Protein AF-W6QNH1-F1 (afdb_monomer_lite)

Foldseek 3Di:
DDDDPPPPDDPPDPVDQDLVNLVVVLVVLVVVCVVCVVVVPAPPPPDDDNVRVSVVSVVVSVVVVVCPPVVDPPPPPDPPDDDDD

Radius of gyration: 21.19 Å; chains: 1; bounding box: 62×34×45 Å

pLDDT: mean 75.21, std 18.41, range [37.53, 96.12]

Secondary structure (DSSP, 8-state):
-----------TT--PPPHHHHHHHHHHHHHHHHHHGGGT-S-TTTPPPHHHHHHHHHHHHHHHHT-GGGG----PPP---PPP-

Organism: Penicillium roqueforti (strain FM164) (NCBI:txid1365484)

Structure (mmCIF, N/CA/C/O backbone):
data_AF-W6QNH1-F1
#
_entry.id   AF-W6QNH1-F1
#
loop_
_atom_site.group_PDB
_atom_site.id
_atom_site.type_symbol
_atom_site.label_atom_id
_atom_site.label_alt_id
_atom_site.label_comp_id
_atom_site.label_asym_id
_atom_site.label_entity_id
_atom_site.label_seq_id
_atom_site.pdbx_PDB_ins_code
_atom_site.Cartn_x
_atom_site.Cartn_y
_atom_site.Cartn_z
_atom_site.occupancy
_atom_site.B_iso_or_equiv
_atom_site.auth_seq_id
_atom_site.auth_comp_id
_atom_site.auth_asym_id
_atom_site.auth_atom_id
_atom_site.pdbx_PDB_model_num
ATOM 1 N N . MET A 1 1 ? 18.100 27.597 17.656 1.00 37.53 1 MET A N 1
ATOM 2 C CA . MET A 1 1 ? 16.759 28.191 17.811 1.00 37.53 1 MET A CA 1
ATOM 3 C C . MET A 1 1 ? 15.850 27.466 16.828 1.00 37.53 1 MET A C 1
ATOM 5 O O . MET A 1 1 ? 15.905 27.777 15.650 1.00 37.53 1 MET A O 1
ATOM 9 N N . LEU A 1 2 ? 15.155 26.411 17.269 1.00 46.19 2 LEU A N 1
ATOM 10 C CA . LEU A 1 2 ? 14.114 25.752 16.471 1.00 46.19 2 LEU A CA 1
ATOM 11 C C . LEU A 1 2 ? 12.783 26.335 16.950 1.00 46.19 2 LEU A C 1
ATOM 13 O O . LEU A 1 2 ? 12.384 26.100 18.090 1.00 46.19 2 LEU A O 1
ATOM 17 N N . GLU A 1 3 ?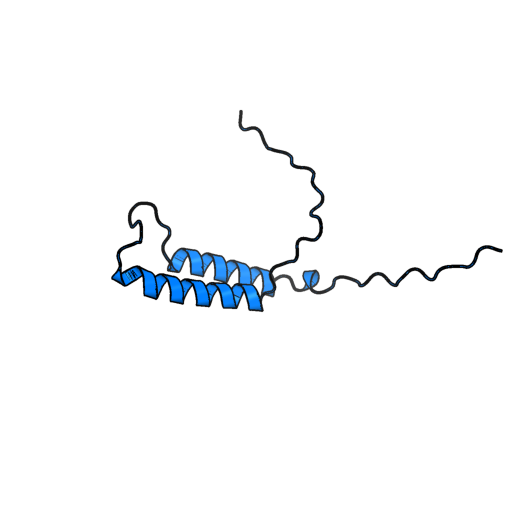 12.163 27.167 16.121 1.00 48.03 3 GLU A N 1
ATOM 18 C CA . GLU A 1 3 ? 10.838 27.726 16.376 1.00 48.03 3 GLU A CA 1
ATOM 19 C C . GLU A 1 3 ? 9.797 26.611 16.281 1.00 48.03 3 GLU A C 1
ATOM 21 O O . GLU A 1 3 ? 9.521 26.058 15.217 1.00 48.03 3 GLU A O 1
ATOM 26 N N . VAL A 1 4 ? 9.240 26.256 17.435 1.00 56.62 4 VAL A N 1
ATOM 27 C CA . VAL A 1 4 ? 8.075 25.386 17.541 1.00 56.62 4 VAL A CA 1
ATOM 28 C C . VAL A 1 4 ? 6.872 26.206 17.087 1.00 56.62 4 VAL A C 1
ATOM 30 O O . VAL A 1 4 ? 6.432 27.114 17.790 1.00 56.62 4 VAL A O 1
ATOM 33 N N . ILE A 1 5 ? 6.342 25.898 15.903 1.00 58.50 5 ILE A N 1
ATOM 34 C CA . ILE A 1 5 ? 5.079 26.466 15.428 1.00 58.50 5 ILE A CA 1
ATOM 35 C C . ILE A 1 5 ? 3.959 25.881 16.293 1.00 58.50 5 ILE A C 1
ATOM 37 O O . ILE A 1 5 ? 3.417 24.813 16.019 1.00 58.50 5 ILE A O 1
ATOM 41 N N . ALA A 1 6 ? 3.619 26.591 17.365 1.00 56.84 6 ALA A N 1
ATOM 42 C CA . ALA A 1 6 ? 2.425 26.347 18.155 1.00 56.84 6 ALA A CA 1
ATOM 43 C C . ALA A 1 6 ? 1.197 26.812 17.357 1.00 56.84 6 ALA A C 1
ATOM 45 O O . ALA A 1 6 ? 0.729 27.941 17.497 1.00 56.84 6 ALA A O 1
ATOM 46 N N . THR A 1 7 ? 0.664 25.948 16.496 1.00 51.31 7 THR A N 1
ATOM 47 C CA . THR A 1 7 ? -0.658 26.166 15.899 1.00 51.31 7 THR A CA 1
ATOM 48 C C . THR A 1 7 ? -1.725 25.646 16.857 1.00 51.31 7 THR A C 1
ATOM 50 O O . THR A 1 7 ? -2.099 24.479 16.851 1.00 51.31 7 THR A O 1
ATOM 53 N N . GLY A 1 8 ? -2.222 26.547 17.707 1.00 52.00 8 GLY A N 1
ATOM 54 C CA . GLY A 1 8 ? -3.409 26.352 18.541 1.00 52.00 8 GLY A CA 1
ATOM 55 C C . GLY A 1 8 ? -4.708 26.399 17.733 1.00 52.00 8 GLY A C 1
ATOM 56 O O . GLY A 1 8 ? -5.566 27.237 17.993 1.00 52.00 8 GLY A O 1
ATOM 57 N N . GLN A 1 9 ? -4.859 25.518 16.747 1.00 49.53 9 GLN A N 1
ATOM 58 C CA . GLN A 1 9 ? -6.156 25.234 16.138 1.00 49.53 9 GLN A CA 1
ATOM 59 C C . GLN A 1 9 ? -6.709 23.997 16.843 1.00 49.53 9 GLN A C 1
ATOM 61 O O . GLN A 1 9 ? -6.124 22.918 16.758 1.00 49.53 9 GLN A O 1
ATOM 66 N N . GLN A 1 10 ? -7.818 24.149 17.574 1.00 50.56 10 GLN A N 1
ATOM 67 C CA . GLN A 1 10 ? -8.637 22.997 17.958 1.00 50.56 10 GLN A CA 1
ATOM 68 C C . GLN A 1 10 ? -8.835 22.146 16.696 1.00 50.56 10 GLN A C 1
ATOM 70 O O . GLN A 1 10 ? -9.215 22.728 15.676 1.00 50.56 10 GLN A O 1
ATOM 75 N N . PRO A 1 11 ? -8.558 20.828 16.704 1.00 49.88 11 PRO A N 1
ATOM 76 C CA . PRO A 1 11 ? -8.776 20.016 15.521 1.00 49.88 11 PRO A CA 1
ATOM 77 C C . PRO A 1 11 ? -10.278 20.009 15.238 1.00 49.88 11 PRO A C 1
ATOM 79 O O . PRO A 1 11 ? -11.054 19.292 15.870 1.00 49.88 11 PRO A O 1
ATOM 82 N N . ALA A 1 12 ? -10.692 20.886 14.326 1.00 50.22 12 ALA A N 1
ATOM 83 C CA . ALA A 1 12 ? -12.025 20.930 13.774 1.00 50.22 12 ALA A CA 1
ATOM 84 C C . ALA A 1 12 ? -12.237 19.584 13.089 1.00 50.22 12 ALA A C 1
ATOM 86 O O . ALA A 1 12 ? -11.681 19.343 12.025 1.00 50.22 12 ALA A O 1
ATOM 87 N N . HIS A 1 13 ? -12.969 18.693 13.758 1.00 47.69 13 HIS A N 1
ATOM 88 C CA . HIS A 1 13 ? -13.403 17.407 13.230 1.00 47.69 13 HIS A CA 1
ATOM 89 C C . HIS A 1 13 ? -12.297 16.681 12.455 1.00 47.69 13 HIS A C 1
ATOM 91 O O . HIS A 1 13 ? -12.392 16.513 11.239 1.00 47.69 13 HIS A O 1
ATOM 97 N N . THR A 1 14 ? -11.241 16.234 13.140 1.00 55.25 14 THR A N 1
ATOM 98 C CA . THR A 1 14 ? -10.381 15.192 12.575 1.00 55.25 14 THR A CA 1
ATOM 99 C C . THR A 1 14 ? -11.266 13.973 12.329 1.00 55.25 14 THR A C 1
ATOM 101 O O . THR A 1 14 ? -11.522 13.182 13.232 1.00 55.25 14 THR A O 1
ATOM 104 N N . SER A 1 15 ? -11.804 13.860 11.113 1.00 60.22 15 SER A N 1
ATOM 105 C CA . SER A 1 15 ? -12.437 12.645 10.623 1.00 60.22 15 SER A CA 1
ATOM 106 C C . SER A 1 15 ? -11.351 11.586 10.643 1.00 60.22 15 SER A C 1
ATOM 108 O O . SER A 1 15 ? -10.515 11.528 9.743 1.00 60.22 15 SER A O 1
ATOM 110 N N . LEU A 1 16 ? -11.313 10.813 11.724 1.00 77.56 16 LEU A N 1
ATOM 111 C CA . LEU A 1 16 ? -10.356 9.736 11.894 1.00 77.56 16 LEU A CA 1
ATOM 112 C C . LEU A 1 16 ? -10.490 8.795 10.695 1.00 77.56 16 LEU A C 1
ATOM 114 O O . LEU A 1 16 ? -11.599 8.391 10.334 1.00 77.56 16 LEU A O 1
ATOM 118 N N . ILE A 1 17 ? -9.364 8.473 10.059 1.00 85.56 17 ILE A N 1
ATOM 119 C CA . ILE A 1 17 ? -9.334 7.426 9.040 1.00 85.56 17 ILE A CA 1
ATOM 120 C C . ILE A 1 17 ? -9.758 6.138 9.740 1.00 85.56 17 ILE A C 1
ATOM 122 O O . ILE A 1 17 ? -9.150 5.726 10.728 1.00 85.56 17 ILE A O 1
ATOM 126 N N . ARG A 1 18 ? -10.837 5.528 9.252 1.00 88.56 18 ARG A N 1
ATOM 127 C CA . ARG A 1 18 ? -11.301 4.247 9.774 1.00 88.56 18 ARG A CA 1
ATOM 128 C C . ARG A 1 18 ? -10.309 3.145 9.398 1.00 88.56 18 ARG A C 1
ATOM 130 O O . ARG A 1 18 ? -9.694 3.200 8.334 1.00 88.56 18 ARG A O 1
ATOM 137 N N . ARG A 1 19 ? -10.208 2.119 10.242 1.00 89.62 19 ARG A N 1
ATOM 138 C CA . ARG A 1 19 ? -9.318 0.964 10.051 1.00 89.62 19 ARG A CA 1
ATOM 139 C C . ARG A 1 19 ? -9.459 0.322 8.666 1.00 89.62 19 ARG A C 1
ATOM 141 O O . AR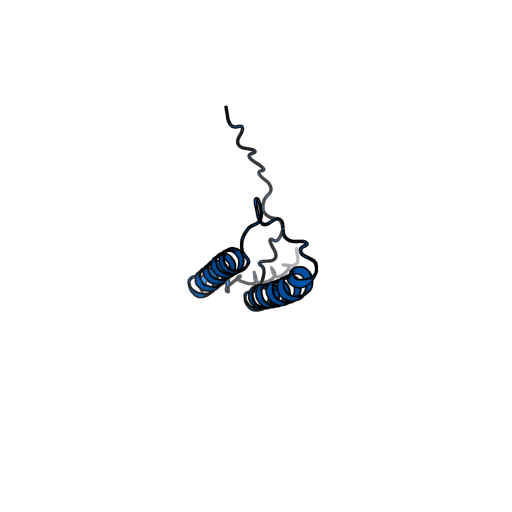G A 1 19 ? -8.462 0.124 7.983 1.00 89.62 19 ARG A O 1
ATOM 148 N N . ASP A 1 20 ? -10.696 0.063 8.232 1.00 90.75 20 ASP A N 1
ATOM 149 C CA . ASP A 1 20 ? -11.014 -0.505 6.910 1.00 90.75 20 ASP A CA 1
ATOM 150 C C . ASP A 1 20 ? -10.449 0.348 5.772 1.00 90.75 20 ASP A C 1
ATOM 152 O O . ASP A 1 20 ? -9.931 -0.168 4.782 1.00 90.75 20 ASP A O 1
ATOM 156 N N . ARG A 1 21 ? -10.513 1.672 5.931 1.00 92.94 21 ARG A N 1
ATOM 157 C CA . ARG A 1 21 ? -9.997 2.606 4.939 1.00 92.94 21 ARG A CA 1
ATOM 158 C C . ARG A 1 21 ? -8.473 2.619 4.906 1.00 92.94 21 ARG A C 1
ATOM 160 O O . ARG A 1 21 ? -7.917 2.666 3.813 1.00 92.94 21 ARG A O 1
ATOM 167 N N . LEU A 1 22 ? -7.814 2.573 6.064 1.00 93.00 22 LEU A N 1
ATOM 168 C CA . LEU A 1 22 ? -6.353 2.519 6.139 1.00 93.00 22 LEU A CA 1
ATOM 169 C C . LEU A 1 22 ? -5.809 1.217 5.532 1.00 93.00 22 LEU A C 1
ATOM 171 O O . LEU A 1 22 ? -4.827 1.237 4.798 1.00 93.00 22 LEU A O 1
ATOM 175 N N . GLU A 1 23 ? -6.489 0.100 5.781 1.00 93.44 23 GLU A N 1
ATOM 176 C CA . GLU A 1 23 ? -6.146 -1.195 5.196 1.00 93.44 23 GLU A CA 1
ATOM 177 C C . GLU A 1 23 ? -6.316 -1.194 3.668 1.00 93.44 23 GLU A C 1
ATOM 179 O O . GLU A 1 23 ? -5.442 -1.672 2.946 1.00 93.44 23 GLU A O 1
ATOM 184 N N . ALA A 1 24 ? -7.406 -0.608 3.159 1.00 95.44 24 ALA A N 1
ATOM 185 C CA . ALA A 1 24 ? -7.613 -0.442 1.721 1.00 95.44 24 ALA A CA 1
ATOM 186 C C . ALA A 1 24 ? -6.513 0.421 1.078 1.00 95.44 24 ALA A C 1
ATOM 188 O O . ALA A 1 24 ? -5.973 0.044 0.045 1.00 95.44 24 ALA A O 1
ATOM 189 N N . MET A 1 25 ? -6.117 1.520 1.729 1.00 94.88 25 MET A N 1
ATOM 190 C CA . MET A 1 25 ? -5.021 2.371 1.251 1.00 94.88 25 MET A CA 1
ATOM 191 C C . MET A 1 25 ? -3.693 1.618 1.133 1.00 94.88 25 MET A C 1
ATOM 193 O O 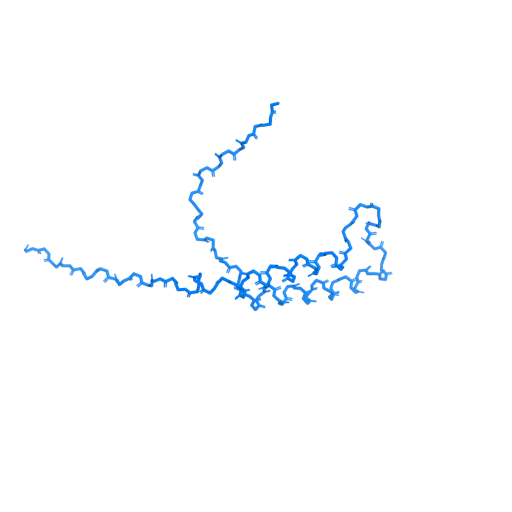. MET A 1 25 ? -2.950 1.856 0.186 1.00 94.88 25 MET A O 1
ATOM 197 N N . GLY A 1 26 ? -3.392 0.710 2.067 1.00 94.62 26 GLY A N 1
ATOM 198 C CA . GLY A 1 26 ? -2.198 -0.132 1.974 1.00 94.62 26 GLY A CA 1
ATOM 199 C C . GLY A 1 26 ? -2.213 -1.025 0.732 1.00 94.62 26 GLY A C 1
ATOM 200 O O . GLY A 1 26 ? -1.203 -1.135 0.050 1.00 94.62 26 GL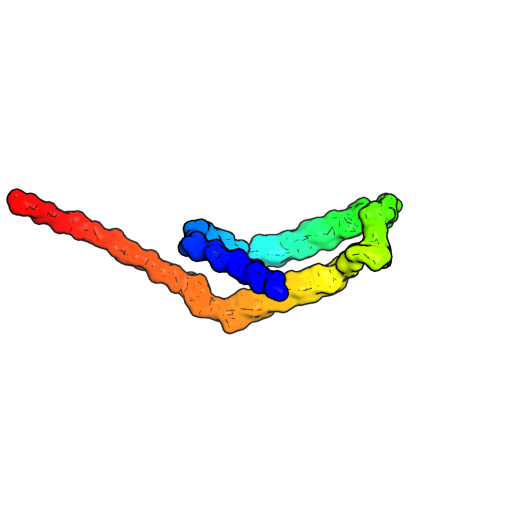Y A O 1
ATOM 201 N N . ARG A 1 27 ? -3.369 -1.604 0.384 1.00 95.75 27 ARG A N 1
ATOM 202 C CA . ARG A 1 27 ? -3.523 -2.426 -0.832 1.00 95.75 27 ARG A CA 1
ATOM 203 C C . ARG A 1 27 ? -3.390 -1.593 -2.106 1.00 95.75 27 ARG A C 1
ATOM 205 O O . ARG A 1 27 ? -2.714 -2.018 -3.037 1.00 95.75 27 ARG A O 1
ATOM 212 N N . ASP A 1 28 ? -4.008 -0.413 -2.127 1.00 96.12 28 ASP A N 1
ATOM 213 C CA . ASP A 1 28 ? -3.929 0.509 -3.263 1.00 96.12 28 ASP A CA 1
ATOM 214 C C . ASP A 1 28 ? -2.481 0.972 -3.501 1.00 96.12 28 ASP A C 1
ATOM 216 O O . ASP A 1 28 ? -2.055 1.111 -4.647 1.00 96.12 28 ASP A O 1
ATOM 220 N N . LEU A 1 29 ? -1.712 1.177 -2.423 1.00 93.81 29 LEU A N 1
ATOM 221 C CA . LEU A 1 29 ? -0.295 1.527 -2.496 1.00 93.81 29 LEU A CA 1
ATOM 222 C C . LEU A 1 29 ? 0.534 0.419 -3.156 1.00 93.81 29 LEU A C 1
ATOM 224 O O . LEU A 1 29 ? 1.286 0.728 -4.073 1.00 93.81 29 LEU A O 1
ATOM 228 N N . ILE A 1 30 ? 0.357 -0.841 -2.745 1.00 93.31 30 ILE A N 1
ATOM 229 C CA . ILE A 1 30 ? 1.043 -1.998 -3.356 1.00 93.31 30 ILE A CA 1
ATOM 230 C C . ILE A 1 30 ? 0.752 -2.038 -4.855 1.00 93.31 30 ILE A C 1
ATOM 232 O O . ILE A 1 30 ? 1.658 -2.055 -5.680 1.00 93.31 30 ILE A O 1
ATOM 236 N N . GLN A 1 31 ? -0.528 -1.941 -5.224 1.00 95.25 31 GLN A N 1
ATOM 237 C CA . GLN A 1 31 ? -0.927 -1.968 -6.627 1.00 95.25 31 GLN A CA 1
ATOM 238 C C . GLN A 1 31 ? -0.300 -0.815 -7.430 1.00 95.25 31 GLN A C 1
A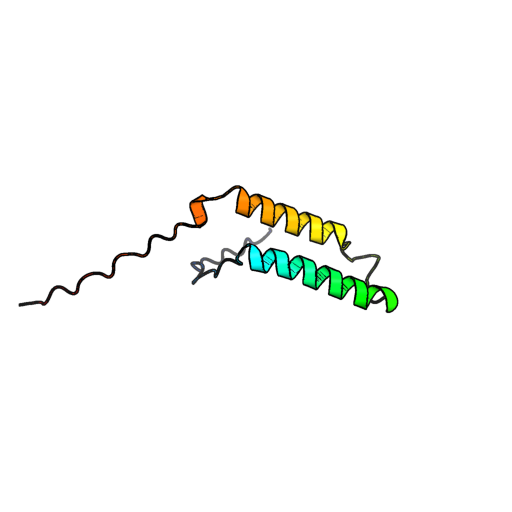TOM 240 O O . GLN A 1 31 ? -0.033 -0.958 -8.625 1.00 95.25 31 GLN A O 1
ATOM 245 N N . LEU A 1 32 ? -0.108 0.353 -6.814 1.00 91.44 32 LEU A N 1
ATOM 246 C CA . LEU A 1 32 ? 0.570 1.477 -7.449 1.00 91.44 32 LEU A CA 1
ATOM 247 C C . LEU A 1 32 ? 2.074 1.210 -7.604 1.00 91.44 32 LEU A C 1
ATOM 249 O O . LEU A 1 32 ? 2.611 1.480 -8.675 1.00 91.44 32 LEU A O 1
ATOM 253 N N . CYS A 1 33 ? 2.737 0.666 -6.582 1.00 89.31 33 CYS A N 1
ATOM 254 C CA . CYS A 1 33 ? 4.146 0.277 -6.642 1.00 89.31 33 CYS A CA 1
ATOM 255 C C . CYS A 1 33 ? 4.400 -0.754 -7.751 1.00 89.31 33 CYS A C 1
ATOM 257 O O . CYS A 1 33 ? 5.259 -0.514 -8.600 1.00 89.31 33 CYS A O 1
ATOM 259 N N . ASP A 1 34 ? 3.573 -1.800 -7.835 1.00 90.94 34 ASP A N 1
ATOM 260 C CA . ASP A 1 34 ? 3.626 -2.826 -8.888 1.00 90.94 34 ASP A CA 1
ATOM 261 C C . ASP A 1 34 ? 3.517 -2.221 -10.300 1.00 90.94 34 ASP A C 1
ATOM 263 O O . ASP A 1 34 ? 4.134 -2.686 -11.258 1.00 90.94 34 ASP A O 1
ATOM 267 N N . GLN A 1 35 ? 2.710 -1.166 -10.455 1.00 91.56 35 GLN A N 1
ATOM 268 C CA . GLN A 1 35 ? 2.553 -0.466 -11.732 1.00 91.56 35 GLN A CA 1
ATOM 269 C C . GLN A 1 35 ? 3.740 0.447 -12.052 1.00 91.56 35 GLN A C 1
ATOM 271 O O . GLN A 1 35 ? 4.025 0.675 -13.225 1.00 91.56 35 GLN A O 1
ATOM 276 N N . LEU A 1 36 ? 4.416 0.994 -11.040 1.00 87.38 36 LEU A N 1
ATOM 277 C CA . LEU A 1 36 ? 5.540 1.918 -11.206 1.00 87.38 36 LEU A CA 1
ATOM 278 C C . LEU A 1 36 ? 6.881 1.199 -11.392 1.00 87.38 36 LEU A C 1
ATOM 280 O O . LEU A 1 36 ? 7.746 1.730 -12.096 1.00 87.38 36 LEU A O 1
ATOM 284 N N . GLU A 1 37 ? 7.049 0.011 -10.807 1.00 85.69 37 GLU A N 1
ATOM 285 C CA . GLU A 1 37 ? 8.283 -0.783 -10.863 1.00 85.69 37 GLU A CA 1
ATOM 286 C C . GLU A 1 37 ? 8.806 -0.977 -12.305 1.00 85.69 37 GLU A C 1
ATOM 288 O O . GLU A 1 37 ? 9.972 -0.655 -12.556 1.00 85.69 37 GLU A O 1
ATOM 293 N N . PRO A 1 38 ? 7.984 -1.361 -13.307 1.00 88.38 38 PRO A N 1
ATOM 294 C CA . PRO A 1 38 ? 8.459 -1.564 -14.679 1.00 88.38 38 PRO A CA 1
ATOM 295 C C . PRO A 1 38 ? 8.917 -0.279 -15.374 1.00 88.38 38 PRO A C 1
ATOM 297 O O . PRO A 1 38 ? 9.635 -0.330 -16.374 1.00 88.38 38 PRO A O 1
ATOM 300 N N . HIS A 1 39 ? 8.477 0.879 -14.882 1.00 87.69 39 HIS A N 1
ATOM 301 C CA . HIS A 1 39 ? 8.829 2.177 -15.446 1.00 87.69 39 HIS A CA 1
ATOM 302 C C . HIS A 1 39 ? 10.106 2.760 -14.832 1.00 87.69 39 HIS A C 1
ATOM 304 O O . HIS A 1 39 ? 10.601 3.768 -15.336 1.00 87.69 39 HIS A O 1
ATOM 310 N N . GLY A 1 40 ? 10.638 2.155 -13.761 1.00 81.62 40 GLY A N 1
ATOM 311 C CA . GLY A 1 40 ? 11.826 2.655 -13.066 1.00 81.62 40 GLY A CA 1
ATOM 312 C C . GLY A 1 40 ? 11.637 4.065 -12.500 1.00 81.62 40 GLY A C 1
ATOM 313 O O . GLY A 1 40 ? 12.602 4.812 -12.378 1.00 81.62 40 GLY A O 1
ATOM 314 N N . LEU A 1 41 ? 10.393 4.449 -12.186 1.00 79.25 41 LEU A N 1
ATOM 315 C CA . LEU A 1 41 ? 10.035 5.785 -11.685 1.00 79.25 41 LEU A CA 1
ATOM 316 C C . LEU A 1 41 ? 10.320 5.962 -10.184 1.00 79.25 41 LEU A C 1
ATOM 318 O O . LEU A 1 41 ? 9.895 6.949 -9.585 1.00 79.25 41 LEU A O 1
ATOM 322 N N . VAL A 1 42 ? 11.020 5.006 -9.577 1.00 76.19 42 VAL A N 1
ATOM 323 C CA . VAL A 1 42 ? 11.336 4.995 -8.151 1.00 76.19 42 VAL A CA 1
ATOM 324 C C . VAL A 1 42 ? 12.710 5.628 -7.944 1.00 76.19 42 VAL A C 1
ATOM 326 O O . VAL A 1 42 ? 13.695 5.230 -8.566 1.00 76.19 42 VAL A O 1
ATOM 329 N N . ASP A 1 43 ? 12.790 6.625 -7.064 1.00 82.62 43 ASP A N 1
ATOM 330 C CA . ASP A 1 43 ? 14.073 7.168 -6.618 1.00 82.62 43 ASP A CA 1
ATOM 331 C C . ASP A 1 43 ? 14.721 6.165 -5.656 1.00 82.62 43 ASP A C 1
ATOM 333 O O . ASP A 1 43 ? 14.458 6.159 -4.457 1.00 82.62 43 ASP A O 1
ATOM 337 N N . TYR A 1 44 ? 15.559 5.280 -6.190 1.00 79.50 44 TYR A N 1
ATOM 338 C CA . TYR A 1 44 ? 16.228 4.244 -5.401 1.00 79.50 44 TYR A CA 1
ATOM 339 C C . TYR A 1 44 ? 17.277 4.789 -4.413 1.00 79.50 44 TYR A C 1
ATOM 341 O O . TYR A 1 44 ? 17.799 4.021 -3.607 1.00 79.50 44 TYR A O 1
ATOM 349 N N . GLN A 1 45 ? 17.634 6.079 -4.474 1.00 81.31 45 GLN A N 1
ATOM 350 C CA . GLN A 1 45 ? 18.659 6.675 -3.608 1.00 81.31 45 GLN A CA 1
ATOM 351 C C . GLN A 1 45 ? 18.056 7.431 -2.423 1.00 81.31 45 GLN A C 1
ATOM 353 O O . GLN A 1 45 ? 18.640 7.424 -1.340 1.00 81.31 45 GLN A O 1
ATOM 358 N N . MET A 1 46 ? 16.913 8.085 -2.632 1.00 80.75 46 MET A N 1
ATOM 359 C CA . MET A 1 46 ? 16.252 8.940 -1.638 1.00 80.75 46 MET A CA 1
ATOM 360 C C . MET A 1 46 ? 14.818 8.503 -1.307 1.00 80.75 46 MET A C 1
ATOM 362 O O . MET A 1 46 ? 14.161 9.138 -0.480 1.00 80.75 46 MET A O 1
ATOM 366 N N . GLY A 1 47 ? 14.316 7.450 -1.954 1.00 84.06 47 GLY A N 1
ATOM 367 C CA . GLY A 1 47 ? 12.999 6.877 -1.710 1.00 84.06 47 GLY A CA 1
ATOM 368 C C . GLY A 1 47 ? 12.936 6.005 -0.457 1.00 84.06 47 GLY A C 1
ATOM 369 O O . GLY A 1 47 ? 13.947 5.533 0.061 1.00 84.06 47 GLY A O 1
ATOM 370 N N . ILE A 1 48 ? 11.710 5.791 0.015 1.00 84.62 48 ILE A N 1
ATOM 371 C CA . ILE A 1 48 ? 11.380 4.842 1.083 1.00 84.62 48 ILE A CA 1
ATOM 372 C C . ILE A 1 48 ? 10.902 3.556 0.412 1.00 84.62 48 ILE A C 1
ATOM 374 O O . ILE A 1 48 ? 10.145 3.620 -0.560 1.00 84.62 48 ILE A O 1
ATOM 378 N N . TRP A 1 49 ? 11.342 2.409 0.921 1.00 88.25 49 TRP A N 1
ATOM 379 C CA . TRP A 1 49 ? 10.968 1.111 0.366 1.00 88.25 49 TRP A CA 1
ATOM 380 C C . TRP A 1 49 ? 9.498 0.793 0.666 1.00 88.25 49 TRP A C 1
ATOM 382 O O . TRP A 1 49 ? 8.967 1.196 1.705 1.00 88.25 49 TRP A O 1
ATOM 392 N N . GLU A 1 50 ? 8.828 0.063 -0.229 1.00 90.38 50 GLU A N 1
ATOM 393 C CA . GLU A 1 50 ? 7.420 -0.319 -0.051 1.00 90.38 50 GLU A CA 1
ATOM 394 C C . GLU A 1 50 ? 7.211 -1.030 1.290 1.00 90.38 50 GLU A C 1
ATOM 396 O O . GLU A 1 50 ? 6.290 -0.707 2.040 1.00 90.38 50 GLU A O 1
ATOM 401 N N . GLU A 1 51 ? 8.121 -1.933 1.640 1.00 91.25 51 GLU A N 1
ATOM 402 C CA . GLU A 1 51 ? 8.093 -2.721 2.864 1.00 91.25 51 GLU A CA 1
ATOM 403 C C . GLU A 1 51 ? 8.167 -1.844 4.120 1.00 91.25 51 GLU A C 1
ATOM 405 O O . GLU A 1 51 ? 7.531 -2.150 5.131 1.00 91.25 51 GLU A O 1
ATOM 410 N N . GLU A 1 52 ? 8.899 -0.729 4.066 1.00 93.44 52 GLU A N 1
ATOM 411 C CA . GLU A 1 52 ? 8.969 0.227 5.172 1.00 93.44 52 GLU A CA 1
ATOM 412 C C . GLU A 1 52 ? 7.649 0.986 5.328 1.00 93.44 52 GLU A C 1
ATOM 414 O O . GLU A 1 52 ? 7.152 1.142 6.447 1.00 93.44 52 GLU A O 1
ATOM 419 N N . ILE A 1 53 ? 7.033 1.401 4.217 1.00 93.25 53 ILE A N 1
ATOM 420 C CA . ILE A 1 53 ? 5.723 2.061 4.245 1.00 93.25 53 ILE A CA 1
ATOM 421 C C . ILE A 1 53 ? 4.656 1.092 4.773 1.00 93.25 53 ILE A C 1
ATOM 423 O O . ILE A 1 53 ? 3.880 1.452 5.662 1.00 93.25 53 ILE A O 1
ATOM 427 N N . LEU A 1 54 ? 4.642 -0.151 4.284 1.00 94.06 54 LEU A N 1
ATOM 428 C CA . LEU A 1 54 ? 3.728 -1.198 4.743 1.00 94.06 54 LEU A CA 1
ATOM 429 C C . LEU A 1 54 ? 3.935 -1.539 6.221 1.00 94.06 54 LEU A C 1
ATOM 431 O O . LEU A 1 54 ? 2.958 -1.732 6.943 1.00 94.06 54 LEU A O 1
ATOM 435 N N . SER A 1 55 ? 5.181 -1.553 6.696 1.00 95.38 55 SER A N 1
ATOM 436 C CA . SER A 1 55 ? 5.499 -1.748 8.113 1.00 95.38 55 SER A CA 1
ATOM 437 C C . SER A 1 55 ? 4.890 -0.650 8.988 1.00 95.38 55 SER A C 1
ATOM 439 O O . SER A 1 55 ? 4.258 -0.943 10.006 1.00 95.38 55 SER A O 1
ATOM 441 N N . VAL A 1 56 ? 5.011 0.619 8.585 1.00 95.62 56 VAL A N 1
ATOM 442 C CA . VAL A 1 56 ? 4.412 1.748 9.317 1.00 95.62 56 VAL A CA 1
ATOM 443 C C . VAL A 1 56 ? 2.882 1.686 9.284 1.00 95.62 56 VAL A C 1
ATOM 445 O O . VAL A 1 56 ? 2.235 1.923 10.307 1.00 95.62 56 VAL A O 1
ATOM 448 N N . LEU A 1 57 ? 2.289 1.337 8.139 1.00 94.88 57 LEU A N 1
ATOM 449 C CA . LEU A 1 57 ? 0.841 1.144 8.018 1.00 94.88 57 LEU A CA 1
ATOM 450 C C . LEU A 1 57 ? 0.343 0.008 8.923 1.00 94.88 57 LEU A C 1
ATOM 452 O O . LEU A 1 57 ? -0.669 0.179 9.603 1.00 94.88 57 LEU A O 1
ATOM 456 N N . GLY A 1 58 ? 1.074 -1.107 8.990 1.00 94.38 58 GLY A N 1
ATOM 457 C CA . GLY A 1 58 ? 0.794 -2.220 9.898 1.00 94.38 58 GLY A CA 1
ATOM 458 C C . GLY A 1 58 ? 0.809 -1.787 11.363 1.00 94.38 58 GLY A C 1
ATOM 459 O O . GLY A 1 58 ? -0.172 -1.987 12.071 1.00 94.38 58 GLY A O 1
ATOM 460 N N . GLN A 1 59 ? 1.852 -1.068 11.787 1.00 95.12 59 GLN A N 1
ATOM 461 C CA . GLN A 1 59 ? 1.935 -0.523 13.148 1.00 95.12 59 GLN A CA 1
ATOM 462 C C . GLN A 1 59 ? 0.761 0.411 13.474 1.00 95.12 59 GLN A C 1
ATOM 464 O O . GLN A 1 59 ? 0.254 0.421 14.595 1.00 95.12 59 GLN A O 1
ATOM 469 N N . CYS A 1 60 ? 0.298 1.198 12.500 1.00 93.06 60 CYS A N 1
ATOM 470 C CA . CYS A 1 60 ? 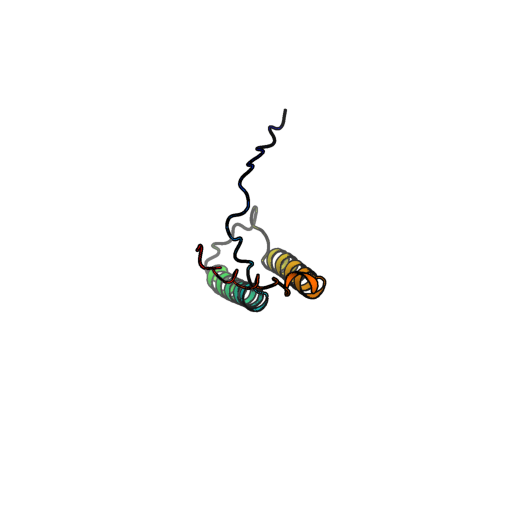-0.872 2.054 12.679 1.00 93.06 60 CYS A CA 1
ATOM 471 C C . CYS A 1 60 ? -2.155 1.233 12.886 1.00 93.06 60 CYS A C 1
ATOM 473 O O . CYS A 1 60 ? -2.955 1.583 13.753 1.00 93.06 60 CYS A O 1
ATOM 475 N N . LEU A 1 61 ? -2.344 0.144 12.134 1.00 92.56 61 LEU A N 1
ATOM 476 C CA . LEU A 1 61 ? -3.469 -0.779 12.317 1.00 92.56 61 LEU A CA 1
ATOM 477 C C . LEU A 1 61 ? -3.411 -1.465 13.690 1.00 92.56 61 LEU A C 1
ATOM 479 O O . LEU A 1 61 ? -4.417 -1.483 14.397 1.00 92.56 61 LEU A O 1
ATOM 483 N N . ASP A 1 62 ? -2.232 -1.919 14.116 1.00 92.19 62 ASP A N 1
ATOM 484 C CA . ASP A 1 62 ? -2.031 -2.530 15.436 1.00 92.19 62 ASP A CA 1
ATOM 485 C C . ASP A 1 62 ? -2.372 -1.556 16.575 1.00 92.19 62 ASP A C 1
ATOM 487 O O . ASP A 1 62 ? -2.999 -1.926 17.572 1.00 92.19 62 ASP A O 1
ATOM 491 N N . LEU A 1 63 ? -1.999 -0.279 16.431 1.00 90.38 63 LEU A N 1
ATOM 492 C CA . LEU A 1 63 ? -2.343 0.776 17.389 1.00 90.38 63 LEU A CA 1
ATOM 493 C C . LEU A 1 63 ? -3.848 1.062 17.436 1.00 90.38 63 LEU A C 1
ATOM 495 O O . LEU A 1 63 ? -4.365 1.373 18.513 1.00 90.38 63 LEU A O 1
ATOM 499 N N . MET A 1 64 ? -4.540 0.978 16.296 1.00 87.75 64 MET A N 1
ATOM 500 C CA . MET A 1 64 ? -5.999 1.110 16.235 1.00 87.75 64 MET A CA 1
ATOM 501 C C . MET A 1 64 ? -6.681 -0.059 16.949 1.00 87.75 64 MET A C 1
ATOM 503 O O . MET A 1 64 ? -7.575 0.171 17.760 1.00 87.75 64 MET A O 1
ATOM 507 N N . ASP A 1 65 ? -6.205 -1.284 16.728 1.00 85.94 65 ASP A N 1
ATOM 508 C CA . ASP A 1 65 ? -6.742 -2.486 17.371 1.00 85.94 65 ASP A CA 1
ATOM 509 C C . ASP A 1 65 ? -6.439 -2.505 18.889 1.00 85.94 65 ASP A C 1
ATOM 511 O O . ASP A 1 65 ? -7.235 -3.000 19.689 1.00 85.94 65 ASP A O 1
ATOM 515 N N . SER A 1 66 ? -5.332 -1.884 19.313 1.00 83.56 66 SER A N 1
ATOM 516 C CA . SER A 1 66 ? -4.918 -1.779 20.723 1.00 83.56 66 SER A CA 1
ATOM 517 C C . SER A 1 66 ? -5.632 -0.678 21.524 1.00 83.56 66 SER A C 1
ATOM 519 O O . SER A 1 66 ? -5.499 -0.635 22.749 1.00 83.56 66 SER A O 1
ATOM 521 N N . ARG A 1 67 ? -6.362 0.241 20.873 1.00 71.94 67 ARG A N 1
ATOM 522 C CA . ARG A 1 67 ? -7.063 1.372 21.518 1.00 71.94 67 ARG A CA 1
ATOM 523 C C . ARG A 1 67 ? -8.580 1.300 21.281 1.00 71.94 67 ARG A C 1
ATOM 525 O O . ARG A 1 67 ? -9.117 2.114 20.527 1.00 71.94 67 ARG A O 1
ATOM 532 N N . PRO A 1 68 ? -9.300 0.391 21.964 1.00 58.50 68 PRO A N 1
ATOM 533 C CA . PRO A 1 68 ? -10.749 0.245 21.804 1.00 58.50 68 PRO A CA 1
ATOM 534 C C . PRO A 1 68 ? -11.547 1.491 22.241 1.00 58.50 68 PRO A C 1
ATOM 536 O O . PRO A 1 68 ? -12.668 1.705 21.780 1.00 58.50 68 PRO A O 1
ATOM 539 N N . ASP A 1 69 ? -10.967 2.351 23.084 1.00 56.50 69 ASP A N 1
ATOM 540 C CA . ASP A 1 69 ? -11.671 3.456 23.751 1.00 56.50 69 ASP A CA 1
ATOM 541 C C . ASP A 1 69 ? -12.002 4.652 22.836 1.00 56.50 69 ASP A C 1
ATOM 543 O O . ASP A 1 69 ? -12.836 5.485 23.187 1.00 56.50 69 ASP A O 1
ATOM 547 N N . LEU A 1 70 ? -11.405 4.745 21.639 1.00 55.72 70 LEU A N 1
ATOM 548 C CA . LEU A 1 70 ? -11.751 5.788 20.658 1.00 55.72 70 LEU A CA 1
ATOM 549 C C . LEU A 1 70 ? -13.015 5.469 19.842 1.00 55.72 70 LEU A C 1
ATOM 551 O O . LEU A 1 70 ? -13.529 6.345 19.145 1.00 55.72 70 LEU A O 1
ATOM 555 N N . HIS A 1 71 ? -13.538 4.242 19.924 1.00 55.47 71 HIS A N 1
ATOM 556 C CA . HIS A 1 71 ? -14.753 3.840 19.207 1.00 55.47 71 HIS A CA 1
ATOM 557 C C . HIS A 1 71 ? -16.050 4.312 19.876 1.00 55.47 71 HIS A C 1
ATOM 559 O O . HIS A 1 71 ? -17.119 4.210 19.272 1.00 55.47 71 HIS A O 1
ATOM 565 N N . HIS A 1 72 ? -15.983 4.859 21.093 1.00 50.72 72 HIS A N 1
ATOM 566 C CA . HIS A 1 72 ? -17.145 5.404 21.786 1.00 50.72 72 HIS A CA 1
ATOM 567 C C . HIS A 1 72 ? -17.092 6.933 21.803 1.00 50.72 72 HIS A C 1
ATOM 569 O O . HIS A 1 72 ? -16.703 7.554 22.786 1.00 50.72 72 HIS A O 1
ATOM 575 N N . ILE A 1 73 ? -17.507 7.560 20.700 1.00 55.50 73 ILE A N 1
ATOM 576 C CA . ILE A 1 73 ? -17.940 8.959 20.756 1.00 55.50 73 ILE A CA 1
ATOM 577 C C . ILE A 1 73 ? -19.313 8.931 21.437 1.00 55.50 73 ILE A C 1
ATOM 579 O O . ILE A 1 73 ? -20.253 8.396 20.843 1.00 55.50 73 ILE A O 1
ATOM 583 N N . PRO A 1 74 ? -19.481 9.475 22.657 1.00 46.53 74 PRO A N 1
ATOM 584 C CA . PRO A 1 74 ? -20.803 9.597 23.237 1.00 46.53 74 PRO A CA 1
ATOM 585 C C . PRO A 1 74 ? -21.556 10.587 22.353 1.00 46.53 74 PRO A C 1
ATOM 587 O O . PRO A 1 74 ? -21.202 11.768 22.281 1.00 46.53 74 PRO A O 1
ATOM 590 N N . VAL A 1 75 ? -22.580 10.111 21.650 1.00 54.28 75 VAL A N 1
ATOM 591 C CA . VAL A 1 75 ? -23.563 10.992 21.025 1.00 54.28 75 VAL A CA 1
ATOM 592 C C . VAL A 1 75 ? -24.165 11.802 22.170 1.00 54.28 75 VAL A C 1
ATOM 594 O O . VAL A 1 75 ? -24.880 11.256 23.009 1.00 54.28 75 VAL A O 1
ATOM 597 N N . ARG A 1 76 ? -23.804 13.090 22.274 1.00 49.84 76 ARG A N 1
ATOM 598 C CA . ARG A 1 76 ? -24.423 13.999 23.248 1.00 49.84 76 ARG A CA 1
ATOM 599 C C . ARG A 1 76 ? -25.939 13.920 23.037 1.00 49.84 76 ARG A C 1
ATOM 601 O O . ARG A 1 76 ? -26.364 14.137 21.903 1.00 49.84 76 ARG A O 1
ATOM 608 N N . PRO A 1 77 ? -26.750 13.631 24.070 1.00 49.53 77 PRO A N 1
ATOM 609 C CA . PRO A 1 77 ? -28.191 13.716 23.922 1.00 49.53 77 PRO A CA 1
ATOM 610 C C . PRO A 1 77 ? -28.536 15.166 23.579 1.00 49.53 77 PRO A C 1
ATOM 612 O O . PRO A 1 77 ? -28.085 16.103 24.246 1.00 49.53 77 PRO A O 1
ATOM 615 N N . GLU A 1 78 ? -29.259 15.333 22.475 1.00 52.09 78 GLU A N 1
ATOM 616 C CA . GLU A 1 78 ? -29.781 16.608 22.002 1.00 52.09 78 GLU A CA 1
ATOM 617 C C . GLU A 1 78 ? -30.509 17.288 23.165 1.00 52.09 78 GLU A C 1
ATOM 619 O O . GLU A 1 78 ? -31.403 16.709 23.784 1.00 52.09 78 GLU A O 1
ATOM 624 N N . ALA A 1 79 ? -30.048 18.481 23.543 1.00 50.19 79 ALA A N 1
ATOM 625 C CA . ALA A 1 79 ? -30.630 19.217 24.648 1.00 50.19 79 ALA A CA 1
ATOM 626 C C . ALA A 1 79 ? -32.070 19.584 24.277 1.00 50.19 79 ALA A C 1
ATOM 628 O O . ALA A 1 79 ? -32.292 20.481 23.467 1.00 50.19 79 ALA A O 1
ATOM 629 N N . THR A 1 80 ? -33.026 18.877 24.883 1.00 53.12 80 THR A N 1
ATOM 630 C CA . THR A 1 80 ? -34.449 19.212 24.905 1.00 53.12 80 THR A CA 1
ATOM 631 C C . THR A 1 80 ? -34.614 20.716 25.085 1.00 53.12 80 THR A C 1
ATOM 633 O O . THR A 1 80 ? -34.262 21.279 26.124 1.00 53.12 80 THR A O 1
ATOM 636 N N . THR A 1 81 ? -35.149 21.371 24.058 1.00 56.12 81 THR A N 1
ATOM 637 C CA . THR A 1 81 ? -35.542 22.774 24.103 1.00 56.12 81 THR A CA 1
ATOM 638 C C . THR A 1 81 ? -36.634 22.939 25.156 1.00 56.12 81 THR A C 1
ATOM 640 O O . THR A 1 81 ? -37.777 22.533 24.948 1.00 56.12 81 THR A O 1
ATOM 643 N N . VAL A 1 82 ? -36.281 23.515 26.303 1.00 62.78 82 VAL A N 1
ATOM 644 C CA . VAL A 1 82 ? -37.251 23.950 27.313 1.00 62.78 82 VAL A CA 1
ATOM 645 C C . VAL A 1 82 ? -37.970 25.191 26.762 1.00 62.78 82 VAL A C 1
ATOM 647 O O . VAL A 1 82 ? -37.286 26.166 26.435 1.00 62.78 82 VAL A O 1
ATOM 650 N N . PRO A 1 83 ? -39.310 25.205 26.635 1.00 59.28 83 PRO A N 1
ATOM 651 C CA . PRO A 1 83 ? -40.020 26.411 26.238 1.00 59.28 83 PRO A CA 1
ATOM 652 C C . PRO A 1 83 ? -39.993 27.417 27.398 1.00 59.28 83 PRO A C 1
ATOM 654 O O . PRO A 1 83 ? -40.243 27.072 28.553 1.00 59.28 83 PRO A O 1
ATOM 657 N N . ARG A 1 84 ? -39.631 28.663 27.086 1.00 52.47 84 ARG A N 1
ATOM 658 C CA . ARG A 1 84 ? -39.613 29.802 28.019 1.00 52.47 84 ARG A CA 1
ATOM 659 C C . ARG A 1 84 ? -41.051 30.361 28.167 1.00 52.47 84 ARG A C 1
ATOM 661 O O . ARG A 1 84 ? -41.765 30.297 27.168 1.00 52.47 84 ARG A O 1
ATOM 668 N N . PRO A 1 85 ? -41.474 30.831 29.366 1.00 67.19 85 PRO A N 1
ATOM 669 C CA . PRO A 1 85 ? -42.885 31.043 29.733 1.00 67.19 85 PRO A CA 1
ATOM 670 C C . PRO A 1 85 ? -43.623 32.116 28.935 1.00 67.19 85 PRO A C 1
ATOM 672 O O . PRO A 1 85 ? -42.951 33.026 28.396 1.00 67.19 85 PRO A O 1
#

Sequence (85 aa):
MLEVIATGQQPAHTSLIRRDRLEAMGRDLIQLCDQLEPHGLVDYQMGIWEEEILSVLGQCLDLMDSRPDLHHIPVRPEATTVPRP